Protein AF-A0A7S3SLZ1-F1 (afdb_monomer_lite)

Structure (mmCIF, N/CA/C/O backbone):
data_AF-A0A7S3SLZ1-F1
#
_entry.id   AF-A0A7S3SLZ1-F1
#
loop_
_atom_site.group_PDB
_atom_site.id
_atom_site.type_symbol
_atom_site.label_atom_id
_atom_site.label_alt_id
_atom_site.label_comp_id
_atom_site.label_asym_id
_atom_site.label_entity_id
_atom_site.label_seq_id
_atom_site.pdbx_PDB_ins_code
_atom_site.Cartn_x
_atom_site.Cartn_y
_atom_site.Cartn_z
_atom_site.occupancy
_atom_site.B_iso_or_equiv
_atom_site.auth_seq_id
_atom_site.auth_comp_id
_atom_site.auth_asym_id
_atom_site.auth_atom_id
_atom_site.pdbx_PDB_model_num
ATOM 1 N N . PHE A 1 1 ? -12.185 -15.308 -6.582 1.00 49.75 1 PHE A N 1
ATOM 2 C CA . PHE A 1 1 ? -12.365 -13.904 -6.151 1.00 49.75 1 PHE A CA 1
ATOM 3 C C . PHE A 1 1 ? -11.163 -13.015 -6.477 1.00 49.75 1 PHE A C 1
ATOM 5 O O . PHE A 1 1 ? -11.235 -12.331 -7.475 1.00 49.75 1 PHE A O 1
ATOM 12 N N . TRP A 1 2 ? -10.034 -13.029 -5.747 1.00 52.66 2 TRP A N 1
ATOM 13 C CA . TRP A 1 2 ? -8.909 -12.103 -6.043 1.00 52.66 2 TRP A CA 1
ATOM 14 C C . TRP A 1 2 ? -8.216 -12.331 -7.395 1.00 52.66 2 TRP A C 1
ATOM 16 O O . TRP A 1 2 ? -7.789 -11.374 -8.023 1.00 52.66 2 TRP A O 1
ATOM 26 N N . LYS A 1 3 ? -8.155 -13.586 -7.862 1.00 56.06 3 LYS A N 1
ATOM 27 C CA . LYS A 1 3 ? -7.630 -13.952 -9.193 1.00 56.06 3 LYS A CA 1
ATOM 28 C C . LYS A 1 3 ? -8.511 -13.479 -10.357 1.00 56.06 3 LYS A C 1
ATOM 30 O O . LYS A 1 3 ? -8.095 -13.578 -11.500 1.00 56.06 3 LYS A O 1
ATOM 35 N N . GLU A 1 4 ? -9.727 -13.024 -10.063 1.00 66.44 4 GLU A N 1
ATOM 36 C CA . GLU A 1 4 ? -10.686 -12.511 -11.047 1.00 66.44 4 GLU A CA 1
ATOM 37 C C . GLU A 1 4 ? -10.754 -10.975 -11.017 1.00 66.44 4 GLU A C 1
ATOM 39 O O . GLU A 1 4 ? -11.547 -10.386 -11.740 1.00 66.44 4 GLU A O 1
ATOM 44 N N . CYS A 1 5 ? -9.972 -10.316 -10.152 1.00 69.81 5 CYS A N 1
ATOM 45 C CA . CYS A 1 5 ? -9.916 -8.860 -10.088 1.00 69.81 5 CYS A CA 1
ATOM 46 C C . CYS A 1 5 ? -8.831 -8.330 -11.028 1.00 69.81 5 CYS A C 1
ATOM 48 O O . CYS A 1 5 ? -7.674 -8.719 -10.895 1.00 69.81 5 CYS A O 1
ATOM 50 N N . ASP A 1 6 ? -9.198 -7.385 -11.896 1.00 75.81 6 ASP A N 1
ATOM 51 C CA . ASP A 1 6 ? -8.272 -6.756 -12.849 1.00 75.81 6 ASP A CA 1
ATOM 52 C C . ASP A 1 6 ? -7.157 -5.943 -12.160 1.00 75.81 6 ASP A C 1
ATOM 54 O O . ASP A 1 6 ? -6.040 -5.872 -12.662 1.00 75.81 6 ASP A O 1
ATOM 58 N N . ASP A 1 7 ? -7.442 -5.348 -10.993 1.00 84.12 7 ASP A N 1
ATOM 59 C CA . ASP A 1 7 ? -6.477 -4.575 -10.190 1.00 84.12 7 ASP A CA 1
ATOM 60 C C . ASP A 1 7 ? -6.532 -5.017 -8.710 1.00 84.12 7 ASP A C 1
ATOM 62 O O . ASP A 1 7 ? -7.218 -4.403 -7.877 1.00 84.12 7 ASP A O 1
ATOM 66 N N . PRO A 1 8 ? -5.859 -6.129 -8.356 1.00 87.56 8 PRO A N 1
ATOM 67 C CA . PRO A 1 8 ? -5.948 -6.713 -7.021 1.00 87.56 8 PRO A CA 1
ATOM 68 C C . PRO A 1 8 ? -5.344 -5.808 -5.938 1.00 87.56 8 PRO A C 1
ATOM 70 O O . PRO A 1 8 ? -5.889 -5.749 -4.833 1.00 87.56 8 PRO A O 1
ATOM 73 N N . ALA A 1 9 ? -4.280 -5.055 -6.245 1.00 89.06 9 ALA A N 1
ATOM 74 C CA . ALA A 1 9 ? -3.649 -4.138 -5.294 1.00 89.06 9 ALA A CA 1
ATOM 75 C C . ALA A 1 9 ? -4.577 -2.970 -4.933 1.00 89.06 9 ALA A C 1
ATOM 77 O O . ALA A 1 9 ? -4.743 -2.636 -3.755 1.00 89.06 9 ALA A O 1
ATOM 78 N N . ARG A 1 10 ? -5.255 -2.378 -5.924 1.00 91.12 10 ARG A N 1
ATOM 79 C CA . ARG A 1 10 ? -6.221 -1.299 -5.683 1.00 91.12 10 ARG A CA 1
ATOM 80 C C . ARG A 1 10 ? -7.414 -1.770 -4.875 1.00 91.12 10 ARG A C 1
ATOM 82 O O . ARG A 1 10 ? -7.818 -1.084 -3.934 1.00 91.12 10 ARG A O 1
ATOM 89 N N . VAL A 1 11 ? -7.980 -2.926 -5.219 1.00 91.31 11 VAL A N 1
ATOM 90 C CA . VAL A 1 11 ? -9.117 -3.490 -4.476 1.00 91.31 11 VAL A CA 1
ATOM 91 C C . VAL A 1 11 ? -8.711 -3.784 -3.030 1.00 91.31 11 VAL A C 1
ATOM 93 O O . VAL A 1 11 ? -9.477 -3.490 -2.110 1.00 91.31 11 VAL A O 1
ATOM 96 N N . ALA A 1 12 ? -7.493 -4.282 -2.807 1.00 92.31 12 ALA A N 1
ATOM 97 C CA . ALA A 1 12 ? -6.961 -4.514 -1.471 1.00 92.31 12 ALA A CA 1
ATOM 98 C C . ALA A 1 12 ? -6.822 -3.208 -0.662 1.00 92.31 12 ALA A C 1
ATOM 100 O O . ALA A 1 12 ? -7.326 -3.143 0.460 1.00 92.31 12 ALA A O 1
ATOM 101 N N . LEU A 1 13 ? -6.262 -2.133 -1.237 1.00 91.75 13 LEU A N 1
ATOM 102 C CA . LEU A 1 13 ? -6.169 -0.826 -0.562 1.00 91.75 13 LEU A CA 1
ATOM 103 C C . LEU A 1 13 ? -7.539 -0.201 -0.260 1.00 91.75 13 LEU A C 1
ATOM 105 O O . LEU A 1 13 ? -7.749 0.351 0.823 1.00 91.75 13 LEU A O 1
ATOM 109 N N . LEU A 1 14 ? -8.490 -0.292 -1.194 1.00 92.38 14 LEU A N 1
ATOM 110 C CA . LEU A 1 14 ? -9.856 0.194 -0.979 1.00 92.38 14 LEU A CA 1
ATOM 111 C C . LEU A 1 14 ? -10.555 -0.592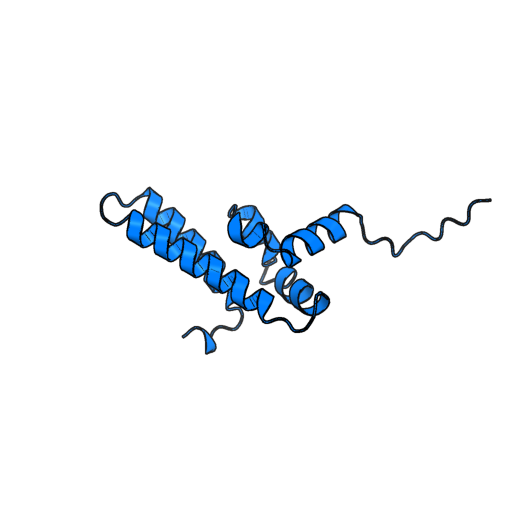 0.135 1.00 92.38 14 LEU A C 1
ATOM 113 O O . LEU A 1 14 ? -11.197 0.003 1.003 1.00 92.38 14 LEU A O 1
ATOM 117 N N . GLY A 1 15 ? -10.386 -1.915 0.150 1.00 92.44 15 GLY A N 1
ATOM 118 C CA . GLY A 1 15 ? -10.891 -2.777 1.212 1.00 92.44 15 GLY A CA 1
ATOM 119 C C . GLY A 1 15 ? -10.275 -2.440 2.569 1.00 92.44 15 GLY A C 1
ATOM 120 O O . GLY A 1 15 ? -11.004 -2.284 3.548 1.00 92.44 15 GLY A O 1
ATOM 121 N N . ALA A 1 16 ? -8.954 -2.240 2.625 1.00 92.94 16 ALA A N 1
ATOM 122 C CA . ALA A 1 16 ? -8.257 -1.825 3.839 1.00 92.94 16 ALA A CA 1
ATOM 123 C C . ALA A 1 16 ? -8.818 -0.500 4.374 1.00 92.94 16 ALA A C 1
ATOM 125 O O . ALA A 1 16 ? -9.140 -0.388 5.561 1.00 92.94 16 ALA A O 1
ATOM 126 N N . ARG A 1 17 ? -9.036 0.483 3.489 1.00 93.88 17 ARG A N 1
ATOM 127 C CA . ARG A 1 17 ? -9.645 1.765 3.862 1.00 93.88 17 ARG A CA 1
ATOM 128 C C . ARG A 1 17 ? -11.065 1.598 4.388 1.00 93.88 17 ARG A C 1
ATOM 130 O O . ARG A 1 17 ? -11.420 2.218 5.390 1.00 93.88 17 ARG A O 1
ATOM 137 N N . GLN A 1 18 ? -11.876 0.774 3.734 1.00 93.12 18 GLN A N 1
ATOM 138 C CA . GLN A 1 18 ? -13.246 0.530 4.167 1.00 93.12 18 GLN A CA 1
ATOM 139 C C . GLN A 1 18 ? -13.280 -0.124 5.553 1.00 93.12 18 GLN A C 1
ATOM 141 O O . GLN A 1 18 ? -14.045 0.311 6.414 1.00 93.12 18 GLN A O 1
ATOM 146 N N . CYS A 1 19 ? -12.408 -1.102 5.808 1.00 92.19 19 CYS A N 1
ATOM 147 C CA . CYS A 1 19 ? -12.254 -1.702 7.128 1.00 92.19 19 CYS A CA 1
ATOM 148 C C . CYS A 1 19 ? -11.852 -0.650 8.175 1.00 92.19 19 CYS A C 1
ATOM 150 O O . CYS A 1 19 ? -12.505 -0.552 9.210 1.00 92.19 19 CYS A O 1
ATOM 152 N N . GLN A 1 20 ? -10.874 0.217 7.900 1.00 90.06 20 GLN A N 1
ATOM 153 C CA . GLN A 1 20 ? -10.512 1.302 8.826 1.00 90.06 20 GLN A CA 1
ATOM 154 C C . GLN A 1 20 ? -11.706 2.214 9.163 1.00 90.06 20 GLN A C 1
ATOM 156 O O . GLN A 1 20 ? -11.930 2.536 10.329 1.00 90.06 20 GLN A O 1
ATOM 161 N N . LEU A 1 21 ? -12.507 2.599 8.163 1.00 91.31 21 LEU A N 1
ATOM 162 C CA . LEU A 1 21 ? -13.706 3.424 8.366 1.00 91.31 21 LEU A CA 1
ATOM 163 C C . LEU A 1 21 ? -14.783 2.703 9.187 1.00 91.31 21 LEU A C 1
ATOM 165 O O . LEU A 1 21 ? -15.476 3.330 9.988 1.00 91.31 21 LEU A O 1
ATOM 169 N N . MET A 1 22 ? -14.927 1.390 9.010 1.00 89.69 22 MET A N 1
ATOM 170 C CA . MET A 1 22 ? -15.841 0.573 9.811 1.00 89.69 22 MET A CA 1
ATOM 171 C C . MET A 1 22 ? -15.352 0.425 11.255 1.00 89.69 22 MET A C 1
ATOM 173 O O . MET A 1 22 ? -16.149 0.567 12.180 1.00 89.69 22 MET A O 1
ATOM 177 N N . GLY A 1 23 ? -14.051 0.209 11.465 1.00 88.81 23 GLY A N 1
ATOM 178 C CA . GLY A 1 23 ? -13.446 0.094 12.795 1.00 88.81 23 GLY A CA 1
ATOM 179 C C . GLY A 1 23 ? -13.632 1.349 13.653 1.00 88.81 23 GLY A C 1
ATOM 180 O O . GLY A 1 23 ? -13.785 1.244 14.864 1.00 88.81 23 GLY A O 1
ATOM 181 N N . GLN A 1 24 ? -13.724 2.529 13.033 1.00 87.50 24 GLN A N 1
ATOM 182 C CA . GLN A 1 24 ? -14.039 3.780 13.735 1.00 87.50 24 GLN A CA 1
ATOM 183 C C . GLN A 1 24 ? -15.472 3.831 14.287 1.00 87.50 24 GLN A C 1
ATOM 185 O O . GLN A 1 24 ? -15.735 4.576 15.227 1.00 87.50 24 GLN A O 1
ATOM 190 N N . LYS A 1 25 ? -16.404 3.068 13.702 1.00 88.06 25 LYS A N 1
ATOM 191 C CA . LYS A 1 25 ? -17.830 3.070 14.069 1.00 88.06 25 LYS A CA 1
ATOM 192 C C . LYS A 1 25 ? -18.243 1.861 14.909 1.00 88.06 25 LYS A C 1
ATOM 194 O O . LYS A 1 25 ? -19.294 1.893 15.542 1.00 88.06 25 LYS A O 1
ATOM 199 N N . LEU A 1 26 ? -17.453 0.789 14.896 1.00 85.06 26 LEU A N 1
ATOM 200 C CA . LEU A 1 26 ? -17.742 -0.451 15.612 1.00 85.06 26 LEU A CA 1
ATOM 201 C C . LEU A 1 26 ? -17.041 -0.453 16.974 1.00 85.06 26 LEU A C 1
ATOM 203 O O . LEU A 1 26 ? -15.840 -0.229 17.051 1.00 85.06 26 LEU A O 1
ATOM 207 N N . LEU A 1 27 ? -17.781 -0.751 18.045 1.00 76.19 27 LEU A N 1
ATOM 208 C CA . LEU A 1 27 ? -17.225 -0.866 19.402 1.00 76.19 27 LEU A CA 1
ATOM 209 C C . LEU A 1 27 ? -16.753 -2.293 19.718 1.00 76.19 27 LEU A C 1
ATOM 211 O O . LEU A 1 27 ? -15.692 -2.480 20.299 1.00 76.19 27 LEU A O 1
ATOM 215 N N . THR A 1 28 ? -17.518 -3.306 19.310 1.00 81.56 28 THR A N 1
ATOM 216 C CA . THR A 1 28 ? -17.296 -4.710 19.698 1.00 81.56 28 THR A CA 1
ATOM 217 C C . THR A 1 28 ? -16.393 -5.484 18.740 1.00 81.56 28 THR A C 1
ATOM 219 O O . THR A 1 28 ? -15.620 -6.329 19.176 1.00 81.56 28 THR A O 1
ATOM 222 N N . ALA A 1 29 ? -16.446 -5.187 17.440 1.00 84.94 29 ALA A N 1
ATOM 223 C CA . ALA A 1 29 ? -15.675 -5.892 16.408 1.00 84.94 29 ALA A CA 1
ATOM 224 C C . ALA A 1 29 ? -14.447 -5.107 15.912 1.00 84.94 29 ALA A C 1
ATOM 226 O O . ALA A 1 29 ? -13.832 -5.476 14.911 1.00 84.94 29 ALA A O 1
ATOM 227 N N . ARG A 1 30 ? -14.081 -4.014 16.593 1.00 86.75 30 ARG A N 1
ATOM 228 C CA . ARG A 1 30 ? -13.036 -3.086 16.142 1.00 86.75 30 ARG A CA 1
ATOM 229 C C . ARG A 1 30 ? -11.706 -3.777 15.854 1.00 86.75 30 ARG A C 1
ATOM 231 O O . ARG A 1 30 ? -11.176 -3.624 14.760 1.00 86.75 30 ARG A O 1
ATOM 238 N N . ALA A 1 31 ? -11.217 -4.578 16.799 1.00 88.56 31 ALA A N 1
ATOM 239 C CA . ALA A 1 31 ? -9.930 -5.260 16.676 1.00 88.56 31 ALA A CA 1
ATOM 240 C C . ALA A 1 31 ? -9.881 -6.210 15.465 1.00 88.56 31 ALA A C 1
ATOM 242 O O . ALA A 1 31 ? -8.896 -6.233 14.734 1.00 88.56 31 ALA A O 1
ATOM 243 N N . GLN A 1 32 ? -10.968 -6.945 15.203 1.00 90.38 32 GLN A N 1
ATOM 244 C CA . GLN A 1 32 ? -11.055 -7.859 14.058 1.00 90.38 32 GLN A CA 1
ATOM 245 C C . GLN A 1 32 ? -11.025 -7.099 12.729 1.00 90.38 32 GLN A C 1
ATOM 24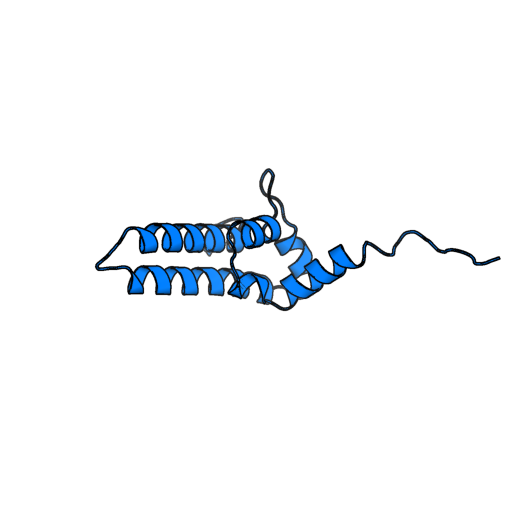7 O O . GLN A 1 32 ? -10.364 -7.509 11.777 1.00 90.38 32 GLN A O 1
ATOM 252 N N . VAL A 1 33 ? -11.729 -5.969 12.664 1.00 89.75 33 VAL A N 1
ATOM 253 C CA . VAL A 1 33 ? -11.781 -5.141 11.458 1.00 89.75 33 VAL A CA 1
ATOM 254 C C . VAL A 1 33 ? -10.449 -4.420 11.217 1.00 89.75 33 VAL A C 1
ATOM 256 O O . VAL A 1 33 ? -10.013 -4.324 10.072 1.00 89.75 33 VAL A O 1
ATOM 259 N N . GLU A 1 34 ? -9.768 -3.963 12.269 1.00 89.69 34 GLU A N 1
ATOM 260 C CA . GLU A 1 34 ? -8.419 -3.387 12.175 1.00 89.69 34 GLU A CA 1
ATOM 261 C C . GLU A 1 34 ? -7.388 -4.430 11.720 1.00 89.69 34 GLU A C 1
ATOM 263 O O . GLU A 1 34 ? -6.596 -4.153 10.817 1.00 89.69 34 GLU A O 1
ATOM 268 N N . GLN A 1 35 ? -7.446 -5.653 12.260 1.00 91.94 35 GLN A N 1
ATOM 269 C CA . GLN A 1 35 ? -6.624 -6.765 11.782 1.00 91.94 35 GLN A CA 1
ATOM 270 C C . GLN A 1 35 ? -6.893 -7.046 10.300 1.00 91.94 35 GLN A C 1
ATOM 272 O O . GLN A 1 35 ? -5.960 -7.186 9.510 1.00 91.94 35 GLN A O 1
ATOM 277 N N . ARG A 1 36 ? -8.165 -7.060 9.890 1.00 92.06 36 ARG A N 1
ATOM 278 C CA . ARG A 1 36 ? -8.514 -7.289 8.488 1.00 92.06 36 ARG A CA 1
ATOM 279 C C . ARG A 1 36 ? -8.016 -6.175 7.571 1.00 92.06 36 ARG A C 1
ATOM 281 O O . ARG A 1 36 ? -7.573 -6.460 6.462 1.00 92.06 36 ARG A O 1
ATOM 288 N N . ALA A 1 37 ? -8.052 -4.924 8.028 1.00 91.44 37 ALA A N 1
ATOM 289 C CA . ALA A 1 37 ? -7.472 -3.806 7.294 1.00 91.44 37 ALA A CA 1
ATOM 290 C C . ALA A 1 37 ? -5.963 -3.997 7.087 1.00 91.44 37 ALA A C 1
ATOM 292 O O . ALA A 1 37 ? -5.473 -3.833 5.974 1.00 91.44 37 ALA A O 1
ATOM 293 N N . ALA A 1 38 ? -5.250 -4.402 8.140 1.00 91.75 38 ALA A N 1
ATOM 294 C CA . ALA A 1 38 ? -3.822 -4.694 8.090 1.00 91.75 38 ALA A CA 1
ATOM 295 C C . ALA A 1 38 ? -3.478 -5.848 7.130 1.00 91.75 38 ALA A C 1
ATOM 297 O O . ALA A 1 38 ? -2.503 -5.753 6.388 1.00 91.75 38 ALA A O 1
ATOM 298 N N . GL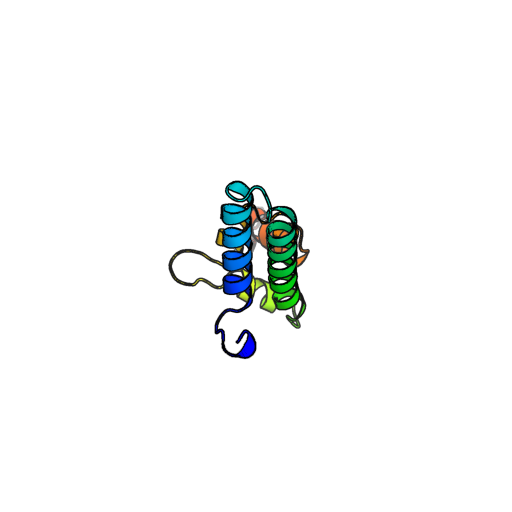U A 1 39 ? -4.274 -6.919 7.117 1.00 93.31 39 GLU A N 1
ATOM 299 C CA . GLU A 1 39 ? -4.108 -8.033 6.173 1.00 93.31 39 GLU A CA 1
ATOM 300 C C . GLU A 1 39 ? -4.317 -7.591 4.721 1.00 93.31 39 GLU A C 1
ATOM 302 O O . GLU A 1 39 ? -3.589 -8.020 3.831 1.00 93.31 39 GLU A O 1
ATOM 307 N N . LEU A 1 40 ? -5.312 -6.739 4.468 1.00 92.69 40 LEU A N 1
ATOM 308 C CA . LEU A 1 40 ? -5.585 -6.218 3.130 1.00 92.69 40 LEU A CA 1
ATOM 309 C C . LEU A 1 40 ? -4.484 -5.265 2.656 1.00 92.69 40 LEU A C 1
ATOM 311 O O . LEU A 1 40 ? -4.076 -5.345 1.504 1.00 92.69 40 LEU A O 1
ATOM 315 N N . GLU A 1 41 ? -3.959 -4.415 3.539 1.00 92.31 41 GLU A N 1
ATOM 316 C CA . GLU A 1 41 ? -2.814 -3.561 3.214 1.00 92.31 41 GLU A CA 1
ATOM 317 C C . GLU A 1 41 ? -1.563 -4.402 2.906 1.00 92.31 41 GLU A C 1
ATOM 319 O O . GLU A 1 41 ? -0.899 -4.142 1.910 1.00 92.31 41 GLU A O 1
ATOM 324 N N . SER A 1 4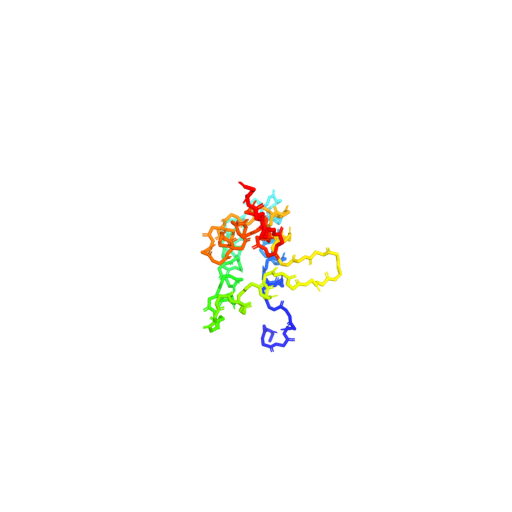2 ? -1.300 -5.467 3.678 1.00 92.12 42 SER A N 1
ATOM 325 C CA . SER A 1 42 ? -0.201 -6.409 3.398 1.00 92.12 42 SER A CA 1
ATOM 326 C C . SER A 1 42 ? -0.344 -7.074 2.032 1.00 92.12 42 SER A C 1
ATOM 328 O O . SER A 1 42 ? 0.622 -7.161 1.291 1.00 92.12 42 SER A O 1
ATOM 330 N N . ARG A 1 43 ? -1.558 -7.486 1.654 1.00 90.31 43 ARG A N 1
ATOM 331 C CA . ARG A 1 43 ? -1.803 -8.083 0.332 1.00 90.31 43 ARG A CA 1
ATOM 332 C C . ARG A 1 43 ? -1.550 -7.111 -0.810 1.00 90.31 43 ARG A C 1
ATOM 334 O O . ARG A 1 43 ? -1.140 -7.537 -1.881 1.00 90.31 43 ARG A O 1
ATOM 341 N N . ALA A 1 44 ? -1.832 -5.824 -0.611 1.00 90.62 44 ALA A N 1
ATOM 342 C CA . ALA A 1 44 ? -1.494 -4.817 -1.607 1.00 90.62 44 ALA A CA 1
ATOM 343 C C . ALA 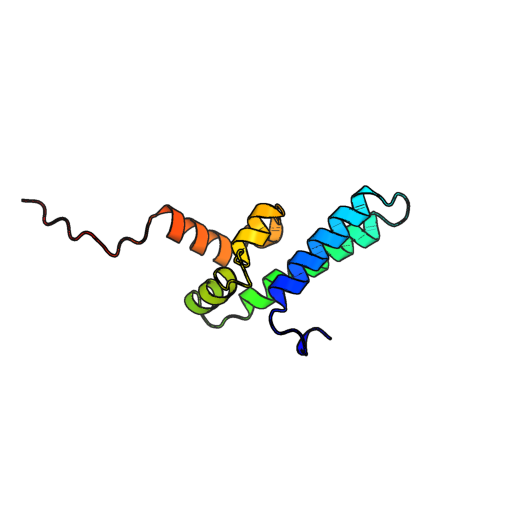A 1 44 ? 0.029 -4.719 -1.788 1.00 90.62 44 ALA A C 1
ATOM 345 O O . ALA A 1 44 ? 0.488 -4.562 -2.916 1.00 90.62 44 ALA A O 1
ATOM 346 N N . THR A 1 45 ? 0.794 -4.860 -0.701 1.00 91.19 45 THR A N 1
ATOM 347 C CA . THR A 1 45 ? 2.258 -4.946 -0.749 1.00 91.19 45 THR A CA 1
ATOM 348 C C . THR A 1 45 ? 2.727 -6.196 -1.492 1.00 91.19 45 THR A C 1
ATOM 350 O O . THR A 1 45 ? 3.524 -6.063 -2.415 1.00 91.19 45 THR A O 1
ATOM 353 N N . ASP A 1 46 ? 2.159 -7.369 -1.191 1.00 90.25 46 ASP A N 1
ATOM 354 C CA . ASP A 1 46 ? 2.532 -8.639 -1.838 1.00 90.25 46 ASP A CA 1
ATOM 355 C C . ASP A 1 46 ? 2.393 -8.581 -3.373 1.00 90.25 46 ASP A C 1
ATOM 357 O O . ASP A 1 46 ? 3.161 -9.205 -4.099 1.00 90.25 46 ASP A O 1
ATOM 361 N N . VAL A 1 47 ? 1.414 -7.825 -3.891 1.00 87.31 47 VAL A N 1
ATOM 362 C CA . VAL A 1 47 ? 1.227 -7.641 -5.343 1.00 87.31 47 VAL A CA 1
ATOM 363 C C . VAL A 1 47 ? 2.370 -6.843 -5.971 1.00 87.31 47 VAL A C 1
ATOM 365 O O . VAL A 1 47 ? 2.728 -7.101 -7.115 1.00 87.31 47 VAL A O 1
ATOM 368 N N . ILE A 1 48 ? 2.938 -5.877 -5.251 1.00 89.25 48 ILE A N 1
ATOM 369 C CA . ILE A 1 48 ? 4.070 -5.085 -5.748 1.00 89.25 48 ILE A CA 1
ATOM 370 C C . ILE A 1 48 ? 5.370 -5.873 -5.602 1.00 89.25 48 ILE A C 1
ATOM 372 O O . ILE A 1 48 ? 6.204 -5.812 -6.498 1.00 89.25 48 ILE A O 1
ATOM 376 N N . ASP A 1 49 ? 5.521 -6.641 -4.523 1.00 89.19 49 ASP A N 1
ATOM 377 C CA . ASP A 1 49 ? 6.665 -7.540 -4.321 1.00 89.19 49 ASP A CA 1
ATOM 378 C C . ASP A 1 49 ? 6.736 -8.663 -5.357 1.00 89.19 49 ASP A C 1
ATOM 380 O O . ASP A 1 49 ? 7.809 -9.199 -5.621 1.00 89.19 49 ASP A O 1
ATOM 384 N N . ALA A 1 50 ? 5.601 -9.017 -5.960 1.00 87.94 50 ALA A N 1
ATOM 385 C CA . ALA A 1 50 ? 5.541 -9.984 -7.047 1.00 87.94 50 ALA A CA 1
ATOM 386 C C . ALA A 1 50 ? 6.038 -9.432 -8.397 1.00 87.94 50 ALA A C 1
ATOM 388 O O . ALA A 1 50 ? 6.083 -10.194 -9.360 1.00 87.94 50 ALA A O 1
ATOM 389 N N . ALA A 1 51 ? 6.370 -8.140 -8.497 1.00 87.25 51 ALA A N 1
ATOM 390 C CA . ALA A 1 51 ? 6.944 -7.572 -9.710 1.00 87.25 51 ALA A CA 1
ATOM 391 C C . ALA A 1 51 ? 8.391 -8.054 -9.902 1.00 87.25 51 ALA A C 1
ATOM 393 O O . ALA A 1 51 ? 9.204 -7.996 -8.979 1.00 87.25 51 ALA A O 1
ATOM 394 N N . ASP A 1 52 ? 8.741 -8.461 -11.122 1.00 84.75 52 ASP A N 1
ATOM 395 C CA . ASP A 1 52 ? 10.070 -9.010 -11.422 1.00 84.75 52 ASP A CA 1
ATOM 396 C C . ASP A 1 52 ? 11.148 -7.913 -11.500 1.00 84.75 52 ASP A C 1
ATOM 398 O O . ASP A 1 52 ? 12.351 -8.181 -11.459 1.00 84.75 52 ASP A O 1
ATOM 402 N N . SER A 1 53 ? 10.726 -6.653 -11.639 1.00 90.25 53 SER A N 1
ATOM 403 C CA . SER A 1 53 ? 11.612 -5.497 -11.766 1.00 90.25 53 SER A CA 1
ATOM 404 C C . SER A 1 53 ? 11.051 -4.251 -11.090 1.00 90.25 53 SER A C 1
ATOM 406 O O . SER A 1 53 ? 9.841 -4.083 -10.916 1.00 90.25 53 SER A O 1
ATOM 408 N N . GLN A 1 54 ? 11.947 -3.318 -10.768 1.00 88.88 54 GLN A N 1
ATOM 409 C CA . GLN A 1 54 ? 11.565 -2.034 -10.190 1.00 88.88 54 GLN A CA 1
ATOM 410 C C . GLN A 1 54 ? 10.691 -1.208 -11.151 1.00 88.88 54 GLN A C 1
ATOM 412 O O . GLN A 1 54 ? 9.725 -0.584 -10.716 1.00 88.88 54 GLN A O 1
ATOM 417 N N . GLU A 1 55 ? 10.981 -1.219 -12.455 1.00 88.75 55 GLU A N 1
ATOM 418 C CA . GLU A 1 55 ? 10.154 -0.553 -13.465 1.00 88.75 55 GLU A CA 1
ATOM 419 C C . GLU A 1 55 ? 8.733 -1.122 -13.530 1.00 88.75 55 GLU A C 1
ATOM 421 O O . GLU A 1 55 ? 7.777 -0.367 -13.720 1.00 88.75 55 GLU A O 1
ATOM 426 N N . GLU A 1 56 ? 8.570 -2.434 -13.370 1.00 88.88 56 GLU A N 1
ATOM 427 C CA . GLU A 1 56 ? 7.253 -3.067 -13.330 1.00 88.88 56 GLU A CA 1
ATOM 428 C C . GLU A 1 56 ? 6.480 -2.677 -12.066 1.00 88.88 56 GLU A C 1
ATOM 430 O O . GLU A 1 56 ? 5.328 -2.249 -12.164 1.00 88.88 56 GLU A O 1
ATOM 435 N N . ALA A 1 57 ? 7.137 -2.697 -10.902 1.00 89.94 57 ALA A N 1
ATOM 436 C CA . ALA A 1 57 ? 6.561 -2.200 -9.655 1.00 89.94 57 ALA A CA 1
ATOM 437 C C . ALA A 1 57 ? 6.104 -0.734 -9.784 1.00 89.94 57 ALA A C 1
ATOM 439 O O . ALA A 1 57 ? 5.012 -0.370 -9.341 1.00 89.94 57 ALA A O 1
ATOM 440 N N . PHE A 1 58 ? 6.900 0.111 -10.449 1.00 92.62 58 PHE A N 1
ATOM 441 C CA . PHE A 1 58 ? 6.529 1.500 -10.725 1.00 92.62 58 PHE A CA 1
ATOM 442 C C . PHE A 1 58 ? 5.319 1.600 -11.650 1.00 92.62 58 PHE A C 1
ATOM 444 O O . PHE A 1 58 ? 4.409 2.368 -11.356 1.00 92.62 58 PHE A O 1
ATOM 451 N N . ARG A 1 59 ? 5.240 0.791 -12.713 1.00 89.56 59 ARG A N 1
ATOM 452 C CA . ARG A 1 59 ? 4.057 0.766 -13.590 1.00 89.56 59 ARG A CA 1
ATOM 453 C C . ARG A 1 59 ? 2.789 0.401 -12.828 1.00 89.56 59 ARG A C 1
ATOM 455 O O . ARG A 1 59 ? 1.764 1.033 -13.063 1.00 89.56 59 ARG A O 1
ATOM 462 N N . VAL A 1 60 ? 2.851 -0.566 -11.912 1.00 89.50 60 VAL A N 1
ATOM 463 C CA . VAL A 1 60 ? 1.714 -0.937 -11.051 1.00 89.50 60 VAL A CA 1
ATOM 464 C C . VAL A 1 60 ? 1.329 0.221 -10.123 1.00 89.50 60 VAL A C 1
ATOM 466 O O . VAL A 1 60 ? 0.154 0.573 -10.021 1.00 89.50 60 VAL A O 1
ATOM 469 N N . LEU A 1 61 ? 2.310 0.862 -9.484 1.00 90.50 61 LEU A N 1
ATOM 470 C CA . LEU A 1 61 ? 2.088 1.996 -8.581 1.00 90.50 61 LEU A CA 1
ATOM 471 C C . LEU A 1 61 ? 1.513 3.232 -9.289 1.00 90.50 61 LEU A C 1
ATOM 473 O O . LEU A 1 61 ? 0.625 3.903 -8.752 1.00 90.50 61 LEU A O 1
ATOM 477 N N . GLU A 1 62 ? 1.998 3.522 -10.494 1.00 91.06 62 GLU A N 1
ATOM 478 C CA . GLU A 1 62 ? 1.568 4.646 -11.326 1.00 91.06 62 GLU A CA 1
ATOM 479 C C . GLU A 1 62 ? 0.291 4.340 -12.118 1.00 91.06 62 GLU A C 1
ATOM 481 O O . GLU A 1 62 ? -0.349 5.275 -12.608 1.00 91.06 62 GLU A O 1
ATOM 486 N N . HIS A 1 63 ? -0.120 3.068 -12.218 1.00 88.50 63 HIS A N 1
ATOM 487 C CA . HIS A 1 63 ? -1.309 2.657 -12.960 1.00 88.50 63 HIS A CA 1
ATOM 488 C C . HIS A 1 63 ? -2.549 3.409 -12.465 1.00 88.50 63 HIS A C 1
ATOM 490 O O . HIS A 1 63 ? -2.908 3.374 -11.282 1.00 88.50 63 HIS A O 1
ATOM 496 N N . LYS A 1 64 ? -3.225 4.103 -13.387 1.00 87.06 64 LYS A N 1
ATOM 497 C CA . LYS A 1 64 ? -4.392 4.939 -13.094 1.00 87.06 64 LYS A CA 1
ATOM 498 C C . LYS A 1 64 ? -5.669 4.249 -13.535 1.00 87.06 64 LYS A C 1
ATOM 500 O O . LYS A 1 64 ? -5.838 3.930 -14.706 1.00 87.06 64 LYS A O 1
ATOM 505 N N . VAL A 1 65 ? -6.616 4.165 -12.607 1.00 85.25 65 VAL A N 1
ATOM 506 C CA . VAL A 1 65 ? -8.021 3.892 -12.911 1.00 85.25 65 VAL A CA 1
ATOM 507 C C . VAL A 1 65 ? -8.796 5.171 -12.613 1.00 85.25 65 VAL A C 1
ATOM 509 O O . VAL A 1 65 ? -8.878 5.623 -11.465 1.00 85.25 65 VAL A O 1
ATOM 512 N N . GLY A 1 66 ? -9.313 5.808 -13.664 1.00 84.62 66 GLY A N 1
ATOM 513 C CA . GLY A 1 66 ? -9.906 7.141 -13.573 1.00 84.62 66 GLY A CA 1
ATOM 514 C C . GLY A 1 66 ? -8.861 8.211 -13.238 1.00 84.62 66 GLY A C 1
ATOM 515 O O . GLY A 1 66 ? -7.877 8.375 -13.954 1.00 84.62 66 GLY A O 1
ATOM 516 N N . ARG A 1 67 ? -9.080 8.968 -12.153 1.00 86.62 67 ARG A N 1
ATOM 517 C CA . ARG A 1 67 ? -8.240 10.128 -11.790 1.00 86.62 67 ARG A CA 1
ATOM 518 C C . ARG A 1 67 ? -7.039 9.794 -10.898 1.00 86.62 67 ARG A C 1
ATOM 520 O O . ARG A 1 67 ? -6.136 10.618 -10.799 1.00 86.62 67 ARG A O 1
ATOM 527 N N . TYR A 1 68 ? -7.031 8.637 -10.237 1.00 89.19 68 TYR A N 1
ATOM 528 C CA . TYR A 1 68 ? -6.056 8.329 -9.187 1.00 89.19 68 TYR A CA 1
ATOM 529 C C . TYR A 1 68 ? -5.214 7.100 -9.534 1.00 89.19 68 TYR A C 1
ATOM 531 O O . TYR A 1 68 ? -5.757 6.035 -9.861 1.00 89.19 68 TYR A O 1
ATOM 539 N N . SER A 1 69 ? -3.893 7.238 -9.413 1.00 92.56 69 SER A N 1
ATOM 540 C CA . SER A 1 69 ? -2.971 6.101 -9.383 1.00 92.56 69 SER A CA 1
ATOM 541 C C . SER A 1 69 ? -3.121 5.300 -8.088 1.00 92.56 69 SER A C 1
ATOM 543 O O . SER A 1 69 ? -3.792 5.734 -7.143 1.00 92.56 69 SER A O 1
ATOM 545 N N . LEU A 1 70 ? -2.524 4.110 -8.044 1.00 91.62 70 LEU A N 1
ATOM 546 C CA . LEU A 1 70 ? -2.484 3.310 -6.823 1.00 91.62 70 LEU A CA 1
ATOM 547 C C . LEU A 1 70 ? -1.738 4.060 -5.705 1.00 91.62 70 LEU A C 1
ATOM 549 O O . LEU A 1 70 ? -2.221 4.119 -4.571 1.00 91.62 70 LEU A O 1
ATOM 553 N N . LEU A 1 71 ? -0.623 4.713 -6.048 1.00 92.81 71 LEU A N 1
ATOM 554 C CA . LEU A 1 71 ? 0.150 5.530 -5.114 1.00 92.81 71 LEU A CA 1
ATOM 555 C C . LEU A 1 71 ? -0.639 6.757 -4.617 1.00 92.81 71 LEU A C 1
ATOM 557 O O . LEU A 1 71 ? -0.630 7.043 -3.418 1.00 92.81 71 LEU A O 1
ATOM 561 N N . ASP A 1 72 ? -1.400 7.431 -5.489 1.00 93.00 72 ASP A N 1
ATOM 562 C CA . ASP A 1 72 ? -2.267 8.554 -5.091 1.00 93.00 72 ASP A CA 1
ATOM 563 C C . ASP A 1 72 ? -3.311 8.123 -4.052 1.00 93.00 72 ASP A C 1
ATOM 565 O O . ASP A 1 72 ? -3.595 8.850 -3.096 1.00 93.00 72 ASP A O 1
ATOM 569 N N . LEU A 1 73 ? -3.901 6.936 -4.232 1.00 93.00 73 LEU A N 1
ATOM 570 C CA . LEU A 1 73 ? -4.858 6.380 -3.276 1.00 93.00 73 LEU A CA 1
ATOM 571 C C . LEU A 1 73 ? -4.187 6.055 -1.941 1.00 93.00 73 LEU A C 1
ATOM 573 O O . LEU A 1 73 ? -4.734 6.406 -0.895 1.00 93.00 73 LEU A O 1
ATOM 577 N N . ALA A 1 74 ? -3.005 5.437 -1.964 1.00 93.38 74 ALA A N 1
ATOM 578 C CA . ALA A 1 74 ? -2.250 5.130 -0.754 1.00 93.38 74 ALA A CA 1
ATOM 579 C C . ALA A 1 74 ? -1.915 6.396 0.055 1.00 93.38 74 ALA A C 1
ATOM 581 O O . ALA A 1 74 ? -2.126 6.424 1.272 1.00 93.38 74 ALA A O 1
ATOM 582 N N . LEU A 1 75 ? -1.486 7.467 -0.623 1.00 93.19 75 LEU A N 1
ATOM 583 C CA . LEU A 1 75 ? -1.246 8.782 -0.019 1.00 93.19 75 LEU A CA 1
ATOM 584 C C . LEU A 1 75 ? -2.534 9.382 0.557 1.00 93.19 75 LEU A C 1
ATOM 586 O O . LEU A 1 75 ? -2.580 9.756 1.730 1.00 93.19 75 LEU A O 1
ATOM 590 N N . LYS A 1 76 ? -3.611 9.421 -0.237 1.00 93.00 76 LYS A N 1
ATOM 591 C CA . LYS A 1 76 ? -4.907 9.985 0.173 1.00 93.00 76 LYS A CA 1
ATOM 592 C C . LYS A 1 76 ? -5.509 9.262 1.377 1.00 93.00 76 LYS A C 1
ATOM 594 O O . LYS A 1 76 ? -6.158 9.888 2.214 1.00 93.00 76 LYS A O 1
ATOM 599 N N . PHE A 1 77 ? -5.320 7.949 1.466 1.00 92.88 77 PHE A N 1
ATOM 600 C CA . PHE A 1 77 ? -5.845 7.128 2.554 1.00 92.88 77 PHE A CA 1
ATOM 601 C C . PHE A 1 77 ? -4.892 6.987 3.742 1.00 92.88 77 PHE A C 1
ATOM 603 O O . PHE A 1 77 ? -5.291 6.390 4.741 1.00 92.88 77 PHE A O 1
ATOM 610 N N . GLN A 1 78 ? -3.691 7.571 3.667 1.00 92.12 78 GLN A N 1
ATOM 611 C CA . GLN A 1 78 ? -2.647 7.474 4.691 1.00 92.12 78 GLN A CA 1
ATOM 612 C C . GLN A 1 78 ? -2.270 6.018 5.019 1.00 92.12 78 GLN A C 1
ATOM 614 O O . GLN A 1 78 ? -2.133 5.648 6.186 1.00 92.12 78 GLN A O 1
ATOM 619 N N . MET A 1 79 ? -2.100 5.186 3.989 1.00 91.75 79 MET A N 1
ATOM 620 C CA . MET A 1 79 ? -1.739 3.765 4.114 1.00 91.75 79 MET A CA 1
ATOM 621 C C . MET A 1 79 ? -0.249 3.625 4.431 1.00 91.75 79 MET A C 1
ATOM 623 O O . MET A 1 79 ? 0.577 3.375 3.557 1.00 91.75 79 MET A O 1
ATOM 627 N N . LYS A 1 80 ? 0.117 3.904 5.686 1.00 91.19 80 LYS A N 1
ATOM 628 C CA . LYS A 1 80 ? 1.516 4.076 6.105 1.00 91.19 80 LYS A CA 1
ATOM 629 C C . LYS A 1 80 ? 2.373 2.834 5.877 1.00 91.19 80 LYS A C 1
ATOM 631 O O . LYS A 1 80 ? 3.548 2.991 5.567 1.00 91.19 80 LYS A O 1
ATOM 636 N N . ARG A 1 81 ? 1.827 1.624 6.043 1.00 90.00 81 ARG A N 1
ATOM 637 C CA . ARG A 1 81 ? 2.613 0.387 5.899 1.00 90.00 81 ARG A CA 1
ATOM 638 C C . ARG A 1 81 ? 2.904 0.116 4.432 1.00 90.00 81 ARG A C 1
ATOM 640 O O . ARG A 1 81 ? 4.031 -0.215 4.094 1.00 90.00 81 ARG A O 1
ATOM 647 N N . PHE A 1 82 ? 1.909 0.326 3.578 1.00 92.56 82 PHE A N 1
ATOM 648 C CA . PHE A 1 82 ? 2.073 0.241 2.134 1.00 92.56 82 PHE A CA 1
ATOM 649 C C . PHE A 1 82 ? 3.024 1.324 1.607 1.00 92.56 82 PHE A C 1
ATOM 651 O O . PHE A 1 82 ? 3.912 1.045 0.810 1.00 92.56 82 PHE A O 1
ATOM 658 N N . LEU A 1 83 ? 2.891 2.566 2.083 1.00 93.12 83 LEU A N 1
ATOM 659 C CA . LEU A 1 83 ? 3.775 3.662 1.679 1.00 93.12 83 LEU A CA 1
ATOM 660 C C . LEU A 1 83 ? 5.220 3.440 2.128 1.00 93.12 83 LEU A C 1
ATOM 662 O O . LEU A 1 83 ? 6.126 3.842 1.409 1.00 93.12 83 LEU A O 1
ATOM 666 N N . ALA A 1 84 ? 5.450 2.792 3.272 1.00 92.50 84 ALA A N 1
ATOM 667 C CA . ALA A 1 84 ? 6.791 2.456 3.754 1.00 92.50 84 ALA A CA 1
ATOM 668 C C . ALA A 1 84 ? 7.516 1.409 2.887 1.00 92.50 84 ALA A C 1
ATOM 670 O O . ALA A 1 84 ? 8.693 1.142 3.120 1.00 92.50 84 ALA A O 1
ATOM 671 N N . HIS A 1 85 ? 6.836 0.820 1.900 1.00 93.06 85 HIS A N 1
ATOM 672 C CA . HIS A 1 85 ? 7.437 -0.149 1.000 1.00 93.06 85 HIS A CA 1
ATOM 673 C C . HIS A 1 85 ? 8.561 0.461 0.149 1.00 93.06 85 HIS A C 1
ATOM 675 O O . HIS A 1 85 ? 8.448 1.599 -0.313 1.00 93.06 85 HIS A O 1
ATOM 681 N N . SER A 1 86 ? 9.627 -0.305 -0.102 1.00 92.50 86 SER A N 1
ATOM 682 C CA . SER A 1 86 ? 10.830 0.162 -0.810 1.00 92.50 86 SER A CA 1
ATOM 683 C C . SER A 1 86 ? 10.507 0.732 -2.194 1.00 92.50 86 SER A C 1
ATOM 685 O O . SER A 1 86 ? 10.970 1.817 -2.532 1.00 92.50 86 SER A O 1
ATOM 687 N N . HIS A 1 87 ? 9.646 0.061 -2.964 1.00 92.50 87 HIS A N 1
ATOM 688 C CA . HIS A 1 87 ? 9.214 0.533 -4.283 1.00 92.50 87 HIS A CA 1
ATOM 689 C C . HIS A 1 87 ? 8.379 1.820 -4.218 1.00 92.50 87 HIS A C 1
ATOM 691 O O . HIS A 1 87 ? 8.537 2.692 -5.070 1.00 92.50 87 HIS A O 1
ATOM 697 N N . CYS A 1 88 ? 7.543 1.991 -3.189 1.00 92.19 88 CYS A N 1
ATOM 698 C CA . CYS A 1 88 ? 6.808 3.240 -2.973 1.00 92.19 88 CYS A CA 1
ATOM 699 C C . CYS A 1 88 ? 7.770 4.393 -2.667 1.00 92.19 88 CYS A C 1
ATOM 701 O O . CYS A 1 88 ? 7.652 5.462 -3.260 1.00 92.19 88 CYS A O 1
ATOM 703 N N . GLN A 1 89 ? 8.741 4.165 -1.777 1.00 93.81 89 GLN A N 1
ATOM 704 C CA . GLN A 1 89 ? 9.756 5.160 -1.423 1.00 93.81 89 GLN A CA 1
ATOM 705 C C . GLN A 1 89 ? 10.638 5.516 -2.623 1.00 93.81 89 GLN A C 1
ATOM 707 O O . GLN A 1 89 ? 10.809 6.692 -2.924 1.00 93.81 89 GLN A O 1
ATOM 712 N N . ALA A 1 90 ? 11.112 4.520 -3.373 1.00 91.81 90 ALA A N 1
ATOM 713 C CA . ALA A 1 90 ? 11.932 4.734 -4.561 1.00 91.81 90 ALA A CA 1
ATOM 714 C C . ALA A 1 90 ? 11.189 5.529 -5.649 1.00 91.81 90 ALA A C 1
ATOM 716 O O . ALA A 1 90 ? 11.780 6.394 -6.297 1.00 91.81 90 ALA A O 1
ATOM 717 N N . LEU A 1 91 ? 9.888 5.276 -5.836 1.00 90.44 91 LEU A N 1
ATOM 718 C CA . LEU A 1 91 ? 9.073 6.035 -6.782 1.00 90.44 91 LEU A CA 1
ATOM 719 C C . LEU A 1 91 ? 8.844 7.480 -6.314 1.00 90.44 91 LEU A C 1
ATOM 721 O O . LEU A 1 91 ? 8.971 8.409 -7.110 1.00 90.44 91 LEU A O 1
ATOM 725 N N . LEU A 1 92 ? 8.558 7.682 -5.024 1.00 91.19 92 LEU A N 1
ATOM 726 C CA . LEU A 1 92 ? 8.420 9.018 -4.435 1.00 91.19 92 LEU A CA 1
ATOM 727 C C . LEU A 1 92 ? 9.724 9.818 -4.535 1.00 91.19 92 LEU A C 1
ATOM 729 O O . LEU A 1 92 ? 9.693 10.985 -4.918 1.00 91.19 92 LEU A O 1
ATOM 733 N N . ASP A 1 93 ? 10.866 9.186 -4.268 1.00 91.31 93 ASP A N 1
ATOM 734 C CA . ASP A 1 93 ? 12.190 9.788 -4.425 1.00 91.31 93 ASP A CA 1
ATOM 735 C C . ASP A 1 93 ? 12.477 10.150 -5.883 1.00 91.31 93 ASP A C 1
ATOM 737 O O . ASP A 1 93 ? 13.025 11.218 -6.165 1.00 91.31 93 ASP A O 1
ATOM 741 N N . ARG A 1 94 ? 12.091 9.284 -6.828 1.00 88.44 94 ARG A N 1
ATOM 742 C CA . ARG A 1 94 ? 12.209 9.556 -8.265 1.00 88.44 94 ARG A CA 1
ATOM 743 C C . ARG A 1 94 ? 11.380 10.773 -8.669 1.00 88.44 94 ARG A C 1
ATOM 745 O O . ARG A 1 94 ? 11.882 11.627 -9.393 1.00 88.44 94 ARG A O 1
ATOM 752 N N . TRP A 1 95 ? 10.136 10.871 -8.203 1.00 87.19 95 TRP A N 1
ATOM 753 C CA . TRP A 1 95 ? 9.291 12.042 -8.448 1.00 87.19 95 TRP A CA 1
ATOM 754 C C . TRP A 1 95 ? 9.873 13.304 -7.810 1.00 87.19 95 TRP A C 1
ATOM 756 O O . TRP A 1 95 ? 9.895 14.357 -8.444 1.00 87.19 95 TRP A O 1
ATOM 766 N N . TRP A 1 96 ? 10.381 13.192 -6.580 1.00 86.19 96 TRP A N 1
ATOM 767 C CA . TRP A 1 96 ? 10.981 14.304 -5.846 1.00 86.19 96 TRP A CA 1
ATOM 768 C C . TRP A 1 96 ? 12.226 14.864 -6.533 1.00 86.19 96 TRP A C 1
ATOM 770 O O . TRP A 1 96 ? 12.383 16.078 -6.638 1.00 86.19 96 TRP A O 1
ATOM 780 N N . ARG A 1 97 ? 13.099 13.990 -7.043 1.00 85.38 97 ARG A N 1
ATOM 781 C CA . ARG A 1 97 ? 14.310 14.391 -7.775 1.00 85.38 97 ARG A CA 1
ATOM 782 C C . ARG A 1 97 ? 13.999 15.084 -9.105 1.00 85.38 97 ARG A C 1
ATOM 784 O O . ARG A 1 97 ? 14.906 15.672 -9.689 1.00 85.38 97 ARG A O 1
ATOM 791 N N . GLY A 1 98 ? 12.743 15.030 -9.563 1.00 68.12 98 GLY A N 1
ATOM 792 C CA . GLY A 1 98 ? 12.355 15.390 -10.918 1.00 68.12 98 GLY A CA 1
ATOM 793 C C . GLY A 1 98 ? 12.957 14.404 -11.919 1.00 68.12 98 GLY A C 1
ATOM 794 O O . GLY A 1 98 ? 14.035 13.848 -11.711 1.00 68.12 98 GLY A O 1
ATOM 795 N N . SER A 1 99 ? 12.271 14.156 -13.030 1.00 56.53 99 SER A N 1
ATOM 796 C CA . SER A 1 99 ? 12.873 13.422 -14.143 1.00 56.53 99 SER A CA 1
ATOM 797 C C . SER A 1 99 ? 14.098 14.197 -14.639 1.00 56.53 99 SER A C 1
ATOM 799 O O . SER A 1 99 ? 13.966 15.130 -15.426 1.00 56.53 99 SER A O 1
ATOM 801 N N . HIS A 1 100 ? 15.296 13.830 -14.188 1.00 48.47 100 HIS A N 1
ATOM 802 C CA . HIS A 1 100 ? 16.570 14.371 -14.665 1.00 48.47 100 HIS A CA 1
ATOM 803 C C . HIS A 1 100 ? 16.912 13.804 -16.060 1.00 48.47 100 HIS A C 1
ATOM 805 O O . HIS A 1 100 ? 18.018 13.344 -16.309 1.00 48.47 100 HIS A O 1
ATOM 811 N N . GLU A 1 101 ? 15.948 13.832 -16.983 1.00 50.28 101 GLU A N 1
ATOM 812 C CA . GLU A 1 101 ? 16.152 13.533 -18.407 1.00 50.28 101 GLU A CA 1
ATOM 813 C C . GLU A 1 101 ? 16.083 14.786 -19.293 1.00 50.28 101 GLU A C 1
ATOM 815 O O . GLU A 1 101 ? 16.129 14.684 -20.512 1.00 50.28 101 GLU A O 1
ATOM 820 N N . LEU A 1 102 ? 16.034 15.991 -18.717 1.00 44.81 102 LEU A N 1
ATOM 821 C CA . LEU A 1 102 ? 16.163 17.237 -19.475 1.00 44.81 102 LEU A CA 1
ATOM 822 C C . LEU A 1 102 ? 16.965 18.261 -18.682 1.00 44.81 102 LEU A C 1
ATOM 824 O O . LEU A 1 102 ? 16.404 19.087 -17.968 1.00 44.81 102 LEU A O 1
ATOM 828 N N . SER A 1 103 ? 18.286 18.183 -18.809 1.00 41.31 103 SER A N 1
ATOM 829 C CA . SER A 1 103 ? 19.175 19.327 -19.046 1.00 41.31 103 SER A CA 1
ATOM 830 C C . SER A 1 103 ? 20.610 18.825 -18.943 1.00 41.31 103 SER A C 1
ATOM 832 O O . SER A 1 103 ? 21.217 18.836 -17.873 1.00 41.31 103 SER A O 1
ATOM 834 N N . ALA A 1 104 ? 21.168 18.411 -20.080 1.00 45.88 104 ALA A N 1
ATOM 835 C CA . ALA A 1 104 ? 22.573 18.678 -20.327 1.00 45.88 104 ALA A CA 1
ATOM 836 C C . ALA A 1 104 ? 22.724 20.207 -20.290 1.00 45.88 104 ALA A C 1
ATOM 838 O O . ALA A 1 104 ? 22.574 20.885 -21.302 1.00 45.88 104 ALA A O 1
ATOM 839 N N . VAL A 1 105 ? 22.899 20.767 -19.093 1.00 47.72 105 VAL A N 1
ATOM 840 C CA . VAL A 1 105 ? 23.479 22.097 -18.966 1.00 47.72 105 VAL A CA 1
ATOM 841 C C . VAL A 1 105 ? 24.943 21.895 -19.317 1.00 47.72 105 VAL A C 1
ATOM 843 O O . VAL A 1 105 ? 25.747 21.508 -18.471 1.00 47.72 105 VAL A O 1
ATOM 846 N N . GLU A 1 106 ? 25.261 22.071 -20.597 1.00 46.75 106 GLU A N 1
ATOM 847 C CA . GLU A 1 106 ? 26.609 22.447 -20.997 1.00 46.75 106 GLU A CA 1
ATOM 848 C C . GLU A 1 106 ? 26.928 23.734 -20.232 1.00 46.75 106 GLU A C 1
ATOM 850 O O . GLU A 1 106 ? 26.342 24.792 -20.472 1.00 46.75 106 GLU A O 1
ATOM 855 N N . LEU A 1 107 ? 27.767 23.601 -19.207 1.00 45.44 107 LEU A N 1
ATOM 856 C CA . LEU A 1 107 ? 28.361 24.749 -18.543 1.00 45.44 1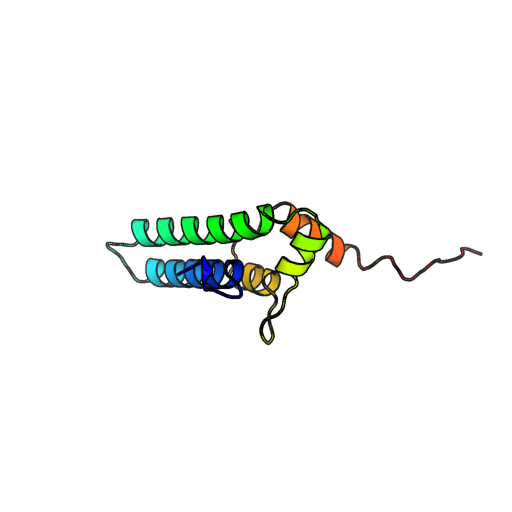07 LEU A CA 1
ATOM 857 C C . LEU A 1 107 ? 29.322 25.411 -19.550 1.00 45.44 107 LEU A C 1
ATOM 859 O O . LEU A 1 107 ? 30.099 24.678 -20.167 1.00 45.44 107 LEU A O 1
ATOM 863 N N . PRO A 1 108 ? 29.249 26.742 -19.742 1.00 48.44 108 PRO A N 1
ATOM 864 C CA . PRO A 1 108 ? 30.169 27.477 -20.608 1.00 48.44 108 PRO A CA 1
ATOM 865 C C . PRO A 1 108 ? 31.614 27.450 -20.097 1.00 48.44 108 PRO A C 1
ATOM 867 O O . PRO A 1 108 ? 31.815 27.339 -18.863 1.00 48.44 108 PRO A O 1
#

Radius of gyration: 16.86 Å; chains: 1; bounding box: 48×41×41 Å

pLDDT: mean 84.34, std 14.05, range [41.31, 93.88]

Secondary structure (DSSP, 8-state):
-GGG-S-HHHHHHHHHHHHHHHHTT-SSSHHHHHHHHHHHHHHHHHHHHT-SSHHHHHHHHH-EETTEEHHHHHHHHT-HHHHTSHHHHHHHHHHHT--TTS------

Foldseek 3Di:
DLVPDPQNLLVLQVQLLVLCVVLVVDDPCNVVSNVSSVVSLVVSQVVLVPDPDLVRSLCQQQPDDPPDGVLRSCVVSVVPVNCPDPSNVVNVVDVVVPPPPDDPPPDD

Organism: NCBI:txid141414

Sequence (108 aa):
FWKECDDPARVALLGARQCQLMGQKLLTARAQVEQRAAELESRATDVIDAADSQEEAFRVLEHKVGRYSLLDLALKFQMKRFLAHSHCQALLDRWWRGSHELSAVELP